Protein AF-A0AAD6F5X7-F1 (afdb_monomer_lite)

Organism: NCBI:txid1090488

Radius of gyration: 16.74 Å; chains: 1; bounding box: 40×33×37 Å

pLDDT: mean 84.04, std 16.07, range [39.22, 96.81]

Sequence (93 aa):
MSVESIARFLCVSSRLNCIVRRTYSVRGPLSLWYVDTNHKLIRYNMVLFGAVDGSSRKVMCLEAATNNCALTAFSAFKEATEKHGIPLRVRAD

InterPro domains:
  IPR001584 Integrase, catalytic core [PS50994] (25-93)
  IPR012337 Ribonuclease H-like superfamily [SSF53098] (33-92)
  IPR058913 Integrase core domain, puta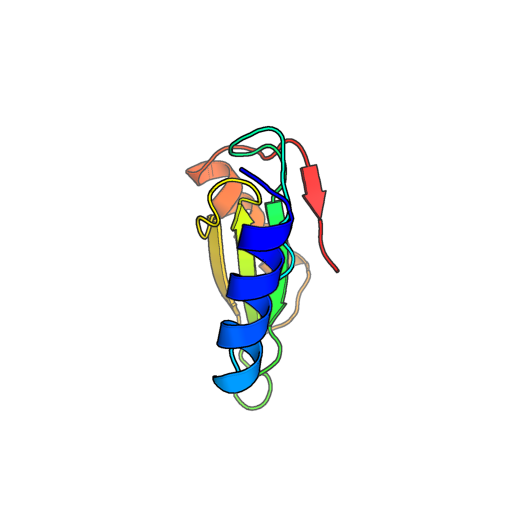tive [PF24764] (24-93)

Foldseek 3Di:
DDPVVVVVVVVVCVVVVNPPDDQDDDPAWLQEKEWEKDCPCVVVLKIWTWIATSHPRDTLFTDIDSDPDPVVSVVRVVVSCVVPNHRNYYDYD

Structure (mmCIF, N/CA/C/O backbone):
data_AF-A0AAD6F5X7-F1
#
_entry.id   AF-A0AAD6F5X7-F1
#
loop_
_atom_site.group_PDB
_atom_site.id
_atom_site.type_symbol
_atom_site.label_atom_id
_atom_site.label_alt_id
_atom_site.label_comp_id
_atom_site.label_asym_id
_atom_site.label_entity_id
_atom_site.label_seq_id
_atom_site.pdbx_PDB_ins_code
_atom_site.Cartn_x
_atom_site.Cartn_y
_atom_site.Cartn_z
_atom_site.occupancy
_atom_site.B_iso_or_equiv
_atom_site.auth_seq_id
_atom_site.auth_comp_id
_atom_site.auth_asym_id
_atom_site.auth_atom_id
_atom_site.pdbx_PDB_model_num
ATOM 1 N N . MET A 1 1 ? 25.548 -14.434 -17.215 1.00 47.16 1 MET A N 1
ATOM 2 C CA . MET A 1 1 ? 25.849 -14.914 -15.847 1.00 47.16 1 MET A CA 1
ATOM 3 C C . MET A 1 1 ? 25.432 -16.370 -15.759 1.00 47.16 1 MET A C 1
ATOM 5 O O . MET A 1 1 ? 24.277 -16.660 -16.037 1.00 47.16 1 MET A O 1
ATOM 9 N N . SER A 1 2 ? 26.379 -17.266 -15.479 1.00 39.22 2 SER A N 1
ATOM 10 C CA . SER A 1 2 ? 26.148 -18.715 -15.411 1.00 39.22 2 SER A CA 1
ATOM 11 C C . SER A 1 2 ? 25.278 -19.075 -14.198 1.00 39.22 2 SER A C 1
ATOM 13 O O . SER A 1 2 ? 25.441 -18.505 -13.117 1.00 39.22 2 SER A O 1
ATOM 15 N N . VAL A 1 3 ? 24.362 -20.029 -14.381 1.00 55.03 3 VAL A N 1
ATOM 16 C CA . VAL A 1 3 ? 23.463 -20.596 -13.357 1.00 55.03 3 VAL A CA 1
ATOM 17 C C . VAL A 1 3 ? 24.195 -21.085 -12.098 1.00 55.03 3 VAL A C 1
ATOM 19 O O . VAL A 1 3 ? 23.632 -21.066 -11.003 1.00 55.03 3 VAL A O 1
ATOM 22 N N . GLU A 1 4 ? 25.476 -21.431 -12.217 1.00 49.12 4 GLU A N 1
ATOM 23 C CA . GLU A 1 4 ? 26.314 -21.875 -11.098 1.00 49.12 4 GLU A CA 1
ATOM 24 C C . GLU A 1 4 ? 26.647 -20.747 -10.109 1.00 49.12 4 GLU A C 1
ATOM 26 O O . GLU A 1 4 ? 26.760 -20.985 -8.902 1.00 49.12 4 GLU A O 1
ATOM 31 N N . SER A 1 5 ? 26.752 -19.500 -10.586 1.00 49.66 5 SER A N 1
ATOM 32 C CA . SER A 1 5 ? 27.001 -18.337 -9.721 1.00 49.66 5 SER A CA 1
ATOM 33 C C . SER A 1 5 ? 25.808 -18.042 -8.810 1.00 49.66 5 SER A C 1
ATOM 35 O O . SER A 1 5 ? 25.993 -17.632 -7.665 1.00 49.66 5 SER A O 1
ATOM 37 N N . ILE A 1 6 ? 24.588 -18.305 -9.286 1.00 58.53 6 ILE A N 1
ATOM 38 C CA . ILE A 1 6 ? 23.355 -18.124 -8.511 1.00 58.53 6 ILE A CA 1
ATOM 39 C C . ILE A 1 6 ? 23.254 -19.208 -7.431 1.00 58.53 6 ILE A C 1
ATOM 41 O O . ILE A 1 6 ? 22.983 -18.897 -6.272 1.00 58.53 6 ILE A O 1
ATOM 45 N N . ALA A 1 7 ? 23.556 -20.464 -7.771 1.00 54.25 7 ALA A N 1
ATOM 46 C CA . ALA A 1 7 ? 23.530 -21.577 -6.821 1.00 54.25 7 ALA A CA 1
ATOM 47 C C . ALA A 1 7 ? 24.522 -21.389 -5.655 1.00 54.25 7 ALA A C 1
ATOM 49 O O . ALA A 1 7 ? 24.173 -21.633 -4.496 1.00 54.25 7 ALA A O 1
ATOM 50 N N . ARG A 1 8 ? 25.734 -20.880 -5.929 1.00 50.06 8 ARG A N 1
ATOM 51 C CA . ARG A 1 8 ? 26.713 -20.557 -4.872 1.00 50.06 8 ARG A CA 1
ATOM 52 C C . ARG A 1 8 ? 26.241 -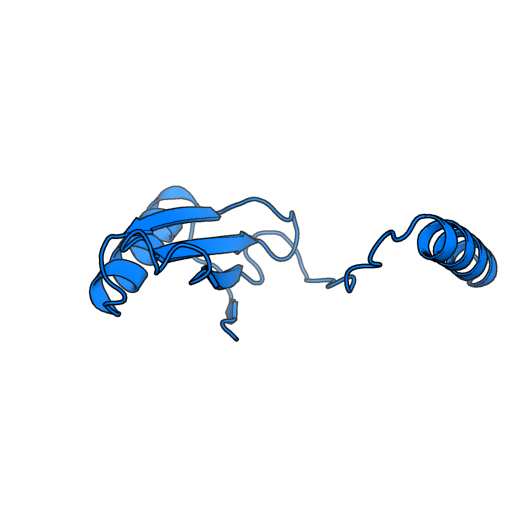19.424 -3.961 1.00 50.06 8 ARG A C 1
ATOM 54 O O . ARG A 1 8 ? 26.421 -19.521 -2.749 1.00 50.06 8 ARG A O 1
ATOM 61 N N . PHE A 1 9 ? 25.604 -18.389 -4.509 1.00 55.78 9 PHE A N 1
ATOM 62 C CA . PHE A 1 9 ? 25.089 -17.267 -3.716 1.00 55.78 9 PHE A CA 1
ATOM 63 C C . PHE A 1 9 ? 23.929 -17.695 -2.801 1.00 55.78 9 PHE A C 1
ATOM 65 O O . PHE A 1 9 ? 23.894 -17.345 -1.620 1.00 55.78 9 PHE A O 1
ATOM 72 N N .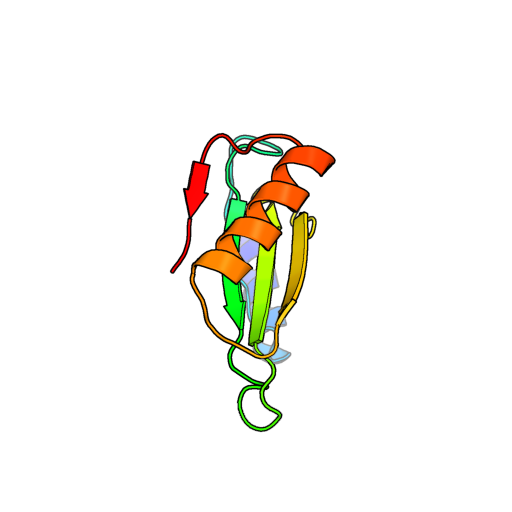 LEU A 1 10 ? 23.025 -18.532 -3.317 1.00 53.50 10 LEU A N 1
ATOM 73 C CA . LEU A 1 10 ? 21.915 -19.105 -2.549 1.00 53.50 10 LEU A CA 1
ATOM 74 C C . LEU A 1 10 ? 22.406 -19.989 -1.385 1.00 53.50 10 LEU A C 1
ATOM 76 O O . LEU A 1 10 ? 21.879 -19.889 -0.280 1.00 53.50 10 LEU A O 1
ATOM 80 N N . CYS A 1 11 ? 23.457 -20.790 -1.598 1.00 52.38 11 CYS A N 1
ATOM 81 C CA . CYS A 1 11 ? 24.031 -21.686 -0.584 1.00 52.38 11 CYS A CA 1
ATOM 82 C C . CYS A 1 11 ? 24.758 -20.950 0.565 1.00 52.38 11 CYS A C 1
ATOM 84 O O . CYS A 1 11 ? 24.819 -21.438 1.698 1.00 52.38 11 CYS A O 1
ATOM 86 N N . VAL A 1 12 ? 25.327 -19.770 0.300 1.00 57.25 12 VAL A N 1
ATOM 87 C CA . VAL A 1 12 ? 25.903 -18.911 1.354 1.00 57.25 12 VAL A CA 1
ATOM 88 C C . VAL A 1 12 ? 24.789 -18.238 2.160 1.00 57.25 12 VAL A C 1
ATOM 90 O O . VAL A 1 12 ? 24.838 -18.220 3.388 1.00 57.25 12 VAL A O 1
ATOM 93 N N . SER A 1 13 ? 23.747 -17.759 1.478 1.00 54.00 13 SER A N 1
ATOM 94 C CA . SER A 1 13 ? 22.581 -17.102 2.079 1.00 54.00 13 SER A CA 1
ATOM 95 C C . SER A 1 13 ? 21.828 -18.019 3.061 1.00 54.00 13 SER A C 1
ATOM 97 O O . SER A 1 13 ? 21.508 -17.600 4.176 1.00 54.00 13 SER A O 1
ATOM 99 N N . SER A 1 14 ? 21.654 -19.304 2.726 1.00 55.56 14 SER A N 1
ATOM 100 C CA . SER A 1 14 ? 20.992 -20.286 3.599 1.00 55.56 14 SER A CA 1
ATOM 101 C C . SER A 1 14 ? 21.753 -20.594 4.896 1.00 55.56 14 SER A C 1
ATOM 103 O O . SER A 1 14 ? 21.126 -20.903 5.903 1.00 55.56 14 SER A O 1
ATOM 105 N N . ARG A 1 15 ? 23.090 -20.475 4.912 1.00 58.03 15 ARG A N 1
ATOM 106 C CA . ARG A 1 15 ? 23.908 -20.643 6.134 1.00 58.03 15 ARG A CA 1
ATOM 107 C C . ARG A 1 15 ? 23.835 -19.448 7.088 1.00 58.03 15 ARG A C 1
ATOM 109 O O . ARG A 1 15 ? 24.187 -19.584 8.252 1.00 58.03 15 ARG A O 1
ATOM 116 N N . LEU A 1 16 ? 23.362 -18.301 6.604 1.00 66.25 16 LEU A N 1
ATOM 117 C CA . LEU A 1 16 ? 23.229 -17.058 7.367 1.00 66.25 16 LEU A CA 1
ATOM 118 C C . LEU A 1 16 ? 21.782 -16.782 7.815 1.00 66.25 16 LEU A C 1
ATOM 120 O O . LEU A 1 16 ? 21.481 -15.660 8.212 1.00 66.25 16 LEU A O 1
ATOM 124 N N . ASN A 1 17 ? 20.867 -17.760 7.713 1.00 60.03 17 ASN A N 1
ATOM 125 C CA . ASN A 1 17 ? 19.416 -17.548 7.873 1.00 60.03 17 ASN A CA 1
ATOM 126 C C . ASN A 1 17 ? 18.865 -16.413 6.987 1.00 60.03 17 ASN A C 1
ATOM 128 O O . ASN A 1 17 ? 17.862 -15.771 7.305 1.00 60.03 17 ASN A O 1
ATOM 132 N N . CYS A 1 18 ? 19.515 -16.140 5.857 1.00 62.94 18 CYS A N 1
ATOM 133 C CA . CYS A 1 18 ? 19.065 -15.104 4.951 1.00 62.94 18 CYS A CA 1
ATOM 134 C C . CYS A 1 18 ? 17.933 -15.685 4.092 1.00 62.94 18 CYS A C 1
ATOM 136 O O . CYS A 1 18 ? 18.128 -16.575 3.265 1.00 62.94 18 CYS A O 1
ATOM 138 N N . ILE A 1 19 ? 16.708 -15.217 4.351 1.00 71.25 19 ILE A N 1
ATOM 139 C CA . ILE A 1 19 ? 15.516 -15.618 3.602 1.00 71.25 19 ILE A CA 1
ATOM 140 C C . ILE A 1 19 ? 15.660 -15.083 2.176 1.00 71.25 19 ILE A C 1
ATOM 142 O O . ILE A 1 19 ? 15.508 -13.883 1.928 1.00 71.25 19 ILE A O 1
ATOM 146 N N . VAL A 1 20 ? 15.922 -15.986 1.231 1.00 68.56 20 VAL A N 1
ATOM 147 C CA . VAL A 1 20 ? 15.926 -15.675 -0.200 1.00 68.56 20 VAL A CA 1
ATOM 148 C C . VAL A 1 20 ? 14.503 -15.294 -0.605 1.00 68.56 20 VAL A C 1
ATOM 150 O O . VAL A 1 20 ? 13.624 -16.144 -0.760 1.00 68.56 20 VAL A O 1
ATOM 153 N N . ARG A 1 21 ? 14.245 -13.993 -0.750 1.00 66.00 21 ARG A N 1
ATOM 154 C CA . ARG A 1 21 ? 12.947 -13.501 -1.223 1.00 66.00 21 ARG A CA 1
ATOM 155 C C . ARG A 1 21 ? 12.782 -13.815 -2.708 1.00 66.00 21 ARG A C 1
ATOM 157 O O . ARG A 1 21 ? 13.731 -13.704 -3.479 1.00 66.00 21 ARG A O 1
ATOM 164 N N . ARG A 1 22 ? 11.556 -14.158 -3.120 1.00 70.69 22 ARG A N 1
ATOM 165 C CA . ARG A 1 22 ? 11.215 -14.360 -4.536 1.00 70.69 22 ARG A CA 1
ATOM 166 C C . ARG A 1 22 ? 11.555 -13.103 -5.345 1.00 70.69 22 ARG A C 1
ATOM 168 O O . ARG A 1 22 ? 11.102 -12.000 -5.018 1.00 70.69 22 ARG A O 1
ATOM 175 N N . THR A 1 23 ? 12.325 -13.284 -6.415 1.00 69.56 23 THR A N 1
ATOM 176 C CA . THR A 1 23 ? 12.613 -12.226 -7.386 1.00 69.56 23 THR A CA 1
ATOM 177 C C . THR A 1 23 ? 11.428 -12.104 -8.334 1.00 69.56 23 THR A C 1
ATOM 179 O O . THR A 1 23 ? 11.269 -12.899 -9.255 1.00 69.56 23 THR A O 1
ATOM 182 N N . TYR A 1 24 ? 10.570 -11.118 -8.088 1.00 72.19 24 TYR A N 1
ATOM 183 C CA . TYR A 1 24 ? 9.533 -10.731 -9.037 1.00 72.19 24 TYR A CA 1
ATOM 184 C C . TYR A 1 24 ? 10.151 -9.780 -10.060 1.00 72.19 24 TYR A C 1
ATOM 186 O O . TYR A 1 24 ? 10.723 -8.761 -9.683 1.00 72.19 24 TYR A O 1
ATOM 194 N N . SER A 1 25 ? 10.051 -10.126 -11.342 1.00 79.81 25 SER A N 1
ATOM 195 C CA . SER A 1 25 ? 10.422 -9.240 -12.444 1.00 79.81 25 SER A CA 1
ATOM 196 C C . SER A 1 25 ? 9.146 -8.728 -13.099 1.00 79.81 25 SER A C 1
ATOM 198 O O . SER A 1 25 ? 8.263 -9.507 -13.461 1.00 79.81 25 SER A O 1
ATOM 200 N N . VAL A 1 26 ? 9.029 -7.409 -13.203 1.00 88.06 26 VAL A N 1
ATOM 201 C CA . VAL A 1 26 ? 7.922 -6.725 -13.874 1.00 88.06 26 VAL A CA 1
ATOM 202 C C . VAL A 1 26 ? 8.485 -5.770 -14.923 1.00 88.06 26 VAL A C 1
ATOM 204 O O . VAL A 1 26 ? 9.671 -5.456 -14.909 1.00 88.06 26 VAL A O 1
ATOM 207 N N . ARG A 1 27 ? 7.638 -5.320 -15.856 1.00 89.19 27 ARG A N 1
ATOM 208 C CA . ARG A 1 27 ? 8.059 -4.590 -17.066 1.00 89.19 27 ARG A CA 1
ATOM 209 C C . ARG A 1 27 ? 8.749 -3.245 -16.772 1.00 89.19 27 ARG A C 1
ATOM 211 O O . ARG A 1 27 ? 9.512 -2.775 -17.604 1.00 89.19 27 ARG A O 1
ATOM 218 N N . GLY A 1 28 ? 8.473 -2.632 -15.621 1.00 91.06 28 GLY A N 1
ATOM 219 C CA . GLY A 1 28 ? 9.063 -1.358 -15.202 1.00 91.06 28 GLY A CA 1
ATOM 220 C C . GLY A 1 28 ? 8.304 -0.703 -14.039 1.00 91.06 28 GLY A C 1
ATOM 221 O O . GLY A 1 28 ? 7.349 -1.302 -13.526 1.00 91.06 28 GLY A O 1
ATOM 222 N N . PRO A 1 29 ? 8.698 0.513 -13.617 1.00 90.69 29 PRO A N 1
ATOM 223 C 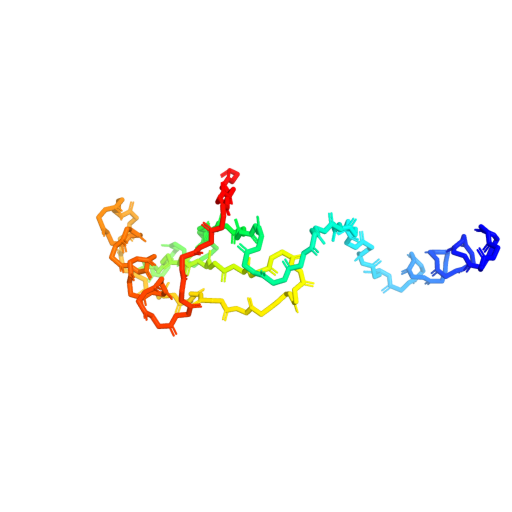CA . PRO A 1 29 ? 8.002 1.269 -12.574 1.00 90.69 29 PRO A CA 1
ATOM 224 C C . PRO A 1 29 ? 6.514 1.451 -12.890 1.00 90.69 29 PRO A C 1
ATOM 226 O O . PRO A 1 29 ? 6.145 1.569 -14.059 1.00 90.69 29 PRO A O 1
ATOM 229 N N . LEU A 1 30 ? 5.658 1.447 -11.863 1.00 92.44 30 LEU A N 1
ATOM 230 C CA . LEU A 1 30 ? 4.192 1.573 -11.981 1.00 92.44 30 LEU A CA 1
ATOM 231 C C . LEU A 1 30 ? 3.503 0.439 -12.766 1.00 92.44 30 LEU A C 1
ATOM 233 O O . LEU A 1 30 ? 2.290 0.463 -12.951 1.00 92.44 30 LEU A O 1
ATOM 237 N N . SER A 1 31 ? 4.224 -0.596 -13.206 1.00 93.88 31 SER A N 1
ATOM 238 C CA . SER A 1 31 ? 3.607 -1.706 -13.951 1.00 93.88 31 SER A CA 1
ATOM 239 C C . SER A 1 31 ? 2.813 -2.682 -13.072 1.00 93.88 31 SER A C 1
ATOM 241 O O . SER A 1 31 ? 1.946 -3.405 -13.579 1.00 93.88 31 SER A O 1
ATOM 243 N N . LEU A 1 32 ? 3.132 -2.738 -11.777 1.00 94.00 32 LEU A N 1
ATOM 244 C CA . LEU A 1 32 ? 2.452 -3.554 -10.777 1.00 94.00 32 LEU A CA 1
ATOM 245 C C . LEU A 1 32 ? 2.712 -2.981 -9.385 1.00 94.00 32 LEU A C 1
ATOM 247 O O . LEU A 1 32 ? 3.870 -2.881 -8.981 1.00 94.00 32 LEU A O 1
ATOM 251 N N . TRP A 1 33 ? 1.659 -2.673 -8.638 1.00 94.94 33 TRP A N 1
ATOM 252 C CA . TRP A 1 33 ? 1.758 -2.426 -7.201 1.00 94.94 33 TRP A CA 1
ATOM 253 C C . TRP A 1 33 ? 1.329 -3.665 -6.427 1.00 94.94 33 TRP A C 1
ATOM 255 O O . TRP A 1 33 ? 0.306 -4.277 -6.737 1.00 94.94 33 TRP A O 1
ATOM 265 N N . TYR A 1 34 ? 2.124 -4.022 -5.425 1.00 93.94 34 TYR A N 1
ATOM 266 C CA . TYR A 1 34 ? 1.753 -4.990 -4.402 1.00 93.94 34 TYR A CA 1
ATOM 267 C C . TYR A 1 34 ? 1.184 -4.232 -3.213 1.00 93.94 34 TYR A C 1
ATOM 269 O O . TYR A 1 34 ? 1.886 -3.394 -2.650 1.00 93.94 34 TYR A O 1
ATOM 277 N N . VAL A 1 35 ? -0.065 -4.510 -2.863 1.00 94.06 35 VAL A N 1
ATOM 278 C CA . VAL A 1 35 ? -0.760 -3.919 -1.719 1.00 94.06 35 VAL A CA 1
ATOM 279 C C . VAL A 1 35 ? -0.963 -5.015 -0.687 1.00 94.06 35 VAL A C 1
ATOM 281 O O . VAL A 1 35 ? -1.430 -6.090 -1.040 1.00 94.06 35 VAL A O 1
ATOM 284 N N . ASP A 1 36 ? -0.595 -4.747 0.558 1.00 93.00 36 ASP A N 1
ATOM 285 C CA . ASP A 1 36 ? -0.707 -5.688 1.671 1.00 93.00 36 ASP A CA 1
ATOM 286 C C . ASP A 1 36 ? -1.168 -4.939 2.928 1.00 93.00 36 ASP A C 1
ATOM 288 O O . ASP A 1 36 ? -0.873 -3.752 3.118 1.00 93.00 36 ASP A O 1
ATOM 292 N N . THR A 1 37 ? -1.899 -5.642 3.788 1.00 92.81 37 THR A N 1
ATOM 293 C CA . THR A 1 37 ? -2.363 -5.135 5.076 1.00 92.81 37 THR A CA 1
ATOM 294 C C . THR A 1 37 ? -1.692 -5.906 6.204 1.00 92.81 37 THR A C 1
ATOM 296 O O . THR A 1 37 ? -1.928 -7.092 6.431 1.00 92.81 37 THR A O 1
ATOM 299 N N . ASN A 1 38 ? -0.858 -5.218 6.978 1.00 92.81 38 ASN A N 1
ATOM 300 C CA . ASN A 1 38 ? -0.131 -5.829 8.076 1.00 92.81 38 ASN A CA 1
ATOM 301 C C . ASN A 1 38 ? -0.926 -5.751 9.387 1.00 92.81 38 ASN A C 1
ATOM 303 O O . ASN A 1 38 ? -1.102 -4.681 9.974 1.00 92.81 38 ASN A O 1
ATOM 307 N N . HIS A 1 39 ? -1.324 -6.922 9.886 1.00 92.19 39 HIS A N 1
ATOM 308 C CA . HIS A 1 39 ? -2.080 -7.081 11.133 1.00 92.19 39 HIS A CA 1
ATOM 309 C C . HIS A 1 39 ? -1.217 -7.420 12.360 1.00 92.19 39 HIS A C 1
ATOM 311 O O . HIS A 1 39 ? -1.752 -7.732 13.424 1.00 92.19 39 HIS A O 1
ATOM 317 N N . LYS A 1 40 ? 0.120 -7.367 12.274 1.00 92.56 40 LYS A N 1
ATOM 318 C CA . LYS A 1 40 ? 0.993 -7.761 13.401 1.00 92.56 40 LYS A CA 1
ATOM 319 C C . LYS A 1 40 ? 0.805 -6.879 14.638 1.00 92.56 40 LYS A C 1
ATOM 321 O O . LYS A 1 40 ? 1.043 -7.339 15.752 1.00 92.56 40 LYS A O 1
ATOM 326 N N . LEU A 1 41 ? 0.365 -5.635 14.445 1.00 92.62 41 LEU A N 1
ATOM 327 C CA . LEU A 1 41 ? 0.131 -4.657 15.508 1.00 92.62 41 LEU A CA 1
ATOM 328 C C . LEU A 1 41 ? -1.338 -4.570 15.948 1.00 92.62 41 LEU A C 1
ATOM 330 O O . LEU A 1 41 ? -1.698 -3.667 16.700 1.00 92.62 41 LEU A O 1
ATOM 334 N N . ILE A 1 42 ? -2.182 -5.533 15.562 1.00 92.25 42 ILE A N 1
ATOM 335 C CA . ILE A 1 42 ? -3.613 -5.502 15.893 1.00 92.25 42 ILE A CA 1
ATOM 336 C C . ILE A 1 42 ? -3.883 -5.493 17.407 1.00 92.25 42 ILE A C 1
ATOM 338 O O . ILE A 1 42 ? -4.868 -4.918 17.853 1.00 92.25 42 ILE A O 1
ATOM 342 N N . ARG A 1 43 ? -2.966 -6.043 18.222 1.00 94.44 43 ARG A N 1
ATOM 343 C CA . ARG A 1 43 ? -3.035 -5.985 19.698 1.00 94.44 43 ARG A CA 1
ATOM 344 C C . ARG A 1 43 ? -2.986 -4.558 20.251 1.00 94.44 43 AR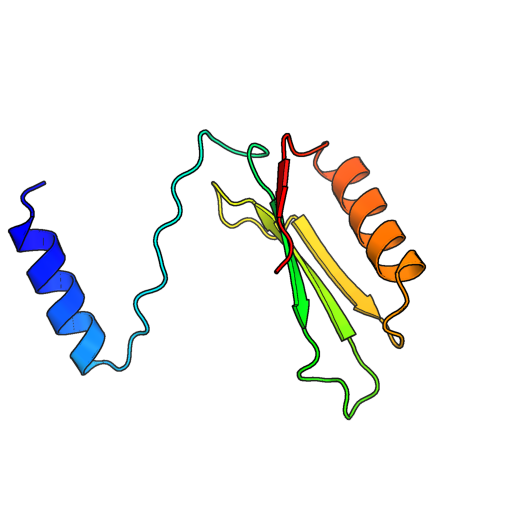G A C 1
ATOM 346 O O . ARG A 1 43 ? -3.492 -4.320 21.339 1.00 94.44 43 ARG A O 1
ATOM 353 N N . TYR A 1 44 ? -2.388 -3.633 19.506 1.00 93.94 44 TYR A N 1
ATOM 354 C CA . TYR A 1 44 ? -2.320 -2.207 19.829 1.00 93.94 44 TYR A CA 1
ATOM 355 C C . TYR A 1 44 ? -3.391 -1.400 19.088 1.00 93.94 44 TYR A C 1
ATOM 357 O O . TYR A 1 44 ? -3.306 -0.177 19.027 1.00 93.94 44 TYR A O 1
ATOM 365 N N . ASN A 1 45 ? -4.379 -2.083 18.500 1.00 92.50 45 ASN A N 1
ATOM 366 C CA . ASN A 1 45 ? -5.389 -1.500 17.628 1.00 92.50 45 ASN A CA 1
ATOM 367 C C . ASN A 1 45 ? -4.775 -0.701 16.465 1.00 92.50 45 ASN A C 1
ATOM 369 O O . ASN A 1 45 ? -5.235 0.389 16.143 1.00 92.50 45 ASN A O 1
ATOM 373 N N . MET A 1 46 ? -3.701 -1.229 15.869 1.00 93.38 46 MET A N 1
ATOM 374 C CA . MET A 1 46 ? -3.035 -0.637 14.712 1.00 93.38 46 MET A CA 1
ATOM 375 C C . MET A 1 46 ? -2.983 -1.639 13.562 1.00 93.38 46 MET A C 1
ATOM 377 O O . MET A 1 46 ? -2.554 -2.786 13.724 1.00 93.38 46 MET A O 1
ATOM 381 N N . VAL A 1 47 ? -3.389 -1.177 12.388 1.00 94.88 47 VAL A N 1
ATOM 382 C CA . VAL A 1 47 ? -3.329 -1.892 11.116 1.00 94.88 47 VAL A CA 1
ATOM 383 C C . VAL A 1 47 ? -2.517 -1.034 10.156 1.00 94.88 47 VAL A C 1
ATOM 385 O O . VAL A 1 47 ? -2.770 0.163 10.046 1.00 94.88 47 VAL A O 1
ATOM 388 N N . LEU A 1 48 ? -1.516 -1.618 9.496 1.00 95.06 48 LEU A N 1
ATOM 389 C CA . LEU A 1 48 ? -0.704 -0.885 8.523 1.00 95.06 48 LEU A CA 1
ATOM 390 C C . LEU A 1 48 ? -1.121 -1.274 7.109 1.00 95.06 48 LEU A C 1
ATOM 392 O O . LEU A 1 48 ? -0.984 -2.437 6.731 1.00 95.06 48 LEU A O 1
ATOM 396 N N . PHE A 1 49 ? -1.569 -0.302 6.327 1.00 94.69 49 PHE A N 1
ATOM 397 C CA . PHE A 1 49 ? -1.802 -0.453 4.898 1.00 94.69 49 PHE A CA 1
ATOM 398 C C . PHE A 1 49 ? -0.526 -0.082 4.152 1.00 94.69 49 PHE A C 1
ATOM 400 O O . PHE A 1 49 ? -0.014 1.031 4.282 1.00 94.69 49 PHE A O 1
ATOM 407 N N . GLY A 1 50 ? 0.017 -1.030 3.395 1.00 94.75 50 GLY A N 1
ATOM 408 C CA . GLY A 1 50 ? 1.242 -0.847 2.633 1.00 94.75 50 GLY A CA 1
ATOM 409 C C . GLY A 1 50 ? 1.010 -1.078 1.149 1.00 94.75 50 GLY A C 1
ATOM 410 O O . GLY A 1 50 ? 0.354 -2.039 0.763 1.00 94.75 50 GLY A O 1
ATOM 411 N N . ALA A 1 51 ? 1.604 -0.237 0.305 1.00 95.06 51 ALA A N 1
ATOM 412 C CA . ALA A 1 51 ? 1.710 -0.482 -1.128 1.00 95.06 51 ALA A CA 1
ATOM 413 C C . ALA A 1 51 ? 3.156 -0.299 -1.589 1.00 95.06 51 ALA A C 1
ATOM 415 O O . ALA A 1 51 ? 3.816 0.677 -1.226 1.00 95.06 51 ALA A O 1
ATOM 416 N N . VAL A 1 52 ? 3.653 -1.221 -2.409 1.00 94.62 52 VAL A N 1
ATOM 417 C CA . VAL A 1 52 ? 5.034 -1.232 -2.902 1.00 94.62 52 VAL A CA 1
ATOM 418 C C . VAL A 1 52 ? 5.054 -1.427 -4.413 1.00 94.62 52 VAL A C 1
ATOM 420 O O . VAL A 1 52 ? 4.375 -2.303 -4.952 1.00 94.62 52 VAL A O 1
ATOM 423 N N . ASP A 1 53 ? 5.884 -0.650 -5.106 1.00 94.25 53 ASP A N 1
ATOM 424 C CA . ASP A 1 53 ? 6.122 -0.829 -6.535 1.00 94.25 53 ASP A CA 1
ATOM 425 C C . ASP A 1 53 ? 6.900 -2.127 -6.799 1.00 94.25 53 ASP A C 1
ATOM 427 O O . ASP A 1 53 ? 7.989 -2.360 -6.264 1.00 94.25 53 ASP A O 1
ATOM 431 N N . GLY A 1 54 ? 6.350 -2.981 -7.659 1.00 91.06 54 GLY A N 1
ATOM 432 C CA . GLY A 1 54 ? 6.914 -4.290 -7.974 1.00 91.06 54 GLY A CA 1
ATOM 433 C C . GLY A 1 54 ? 8.252 -4.229 -8.711 1.00 91.06 54 GLY A C 1
ATOM 434 O O . GLY A 1 54 ? 9.006 -5.196 -8.643 1.00 91.06 54 GLY A O 1
ATOM 435 N N . SER A 1 55 ? 8.557 -3.114 -9.386 1.00 90.25 55 SER A N 1
ATOM 436 C CA . SER A 1 55 ? 9.801 -2.946 -10.148 1.00 90.25 55 SER A CA 1
ATOM 437 C C . SER A 1 55 ? 10.931 -2.408 -9.284 1.00 90.25 55 SER A C 1
ATOM 439 O O . SER A 1 55 ? 12.002 -3.002 -9.216 1.00 90.25 55 SER A O 1
ATOM 441 N N . SER A 1 56 ? 10.698 -1.268 -8.639 1.00 89.12 56 SER A N 1
ATOM 442 C CA . SER A 1 56 ? 11.716 -0.528 -7.890 1.00 89.12 56 SER A CA 1
ATOM 443 C C . SER A 1 56 ? 11.773 -0.894 -6.410 1.00 89.12 56 SER A C 1
ATOM 445 O O . SER A 1 56 ? 12.717 -0.506 -5.730 1.00 89.12 56 SER A O 1
ATOM 447 N N . ARG A 1 57 ? 10.767 -1.615 -5.892 1.00 88.75 57 ARG A N 1
ATOM 448 C CA . ARG A 1 57 ? 10.549 -1.842 -4.451 1.00 88.75 57 ARG A CA 1
ATOM 449 C C . ARG A 1 57 ? 10.333 -0.557 -3.645 1.00 88.75 57 ARG A C 1
ATOM 451 O O . ARG A 1 57 ? 10.386 -0.595 -2.418 1.00 88.75 57 ARG A O 1
ATOM 458 N N . LYS A 1 58 ? 10.062 0.570 -4.310 1.00 92.56 58 LYS A N 1
ATOM 459 C CA . LYS A 1 58 ? 9.704 1.826 -3.650 1.00 92.56 58 LYS A CA 1
ATOM 460 C C . LYS A 1 58 ? 8.381 1.660 -2.903 1.00 92.56 58 LYS A C 1
ATOM 462 O O . LYS A 1 58 ? 7.416 1.143 -3.461 1.00 92.56 58 LYS A O 1
ATOM 467 N N . VAL A 1 59 ? 8.341 2.121 -1.655 1.00 94.19 59 VAL A N 1
ATOM 468 C CA . VAL A 1 59 ? 7.104 2.209 -0.872 1.00 94.19 59 VAL A CA 1
ATOM 469 C C . VAL A 1 59 ? 6.272 3.360 -1.431 1.00 94.19 59 VAL A C 1
ATOM 471 O O . VAL A 1 59 ? 6.722 4.505 -1.447 1.00 94.19 59 VAL A O 1
ATOM 474 N N . MET A 1 60 ? 5.091 3.030 -1.940 1.00 95.25 60 MET A N 1
ATOM 475 C CA . MET A 1 60 ? 4.159 3.960 -2.581 1.00 95.25 60 MET A CA 1
ATOM 476 C C . MET A 1 60 ? 3.118 4.466 -1.585 1.00 95.25 60 MET A C 1
ATOM 478 O O . MET A 1 60 ? 2.731 5.626 -1.637 1.00 95.25 60 MET A O 1
ATOM 482 N N . CYS A 1 61 ? 2.698 3.600 -0.664 1.00 94.38 61 CYS A N 1
ATOM 483 C CA . CYS A 1 61 ? 1.777 3.920 0.417 1.00 94.38 61 CYS A CA 1
ATOM 484 C C . CYS A 1 61 ? 2.255 3.227 1.693 1.00 94.38 61 CYS A C 1
ATOM 486 O O . CYS A 1 61 ? 2.667 2.063 1.643 1.00 94.38 61 CYS A O 1
ATOM 488 N N . LEU A 1 62 ? 2.220 3.939 2.815 1.00 94.75 62 LEU A N 1
ATOM 489 C CA . LEU A 1 62 ? 2.388 3.365 4.143 1.00 94.75 62 LEU A CA 1
ATOM 490 C C . LEU A 1 62 ? 1.550 4.183 5.120 1.00 94.75 62 LEU A C 1
ATOM 492 O O . LEU A 1 62 ? 1.978 5.251 5.556 1.00 94.75 62 LEU A O 1
ATOM 496 N N . GLU A 1 63 ? 0.365 3.680 5.440 1.00 94.81 63 GLU A N 1
ATOM 497 C CA . GLU A 1 63 ? -0.582 4.348 6.326 1.00 94.81 63 GLU A CA 1
ATOM 498 C C . GLU A 1 63 ? -0.908 3.463 7.525 1.0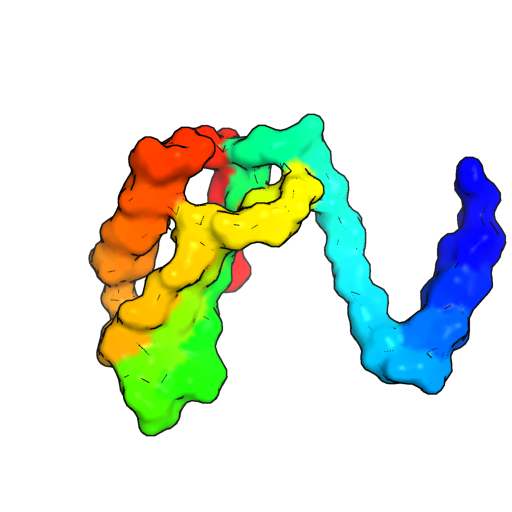0 94.81 63 GLU A C 1
ATOM 500 O O . GLU A 1 63 ? -1.121 2.258 7.390 1.00 94.81 63 GLU A O 1
ATOM 505 N N . ALA A 1 64 ? -0.930 4.065 8.712 1.00 94.50 64 ALA A N 1
ATOM 506 C CA . ALA A 1 64 ? -1.350 3.404 9.935 1.00 94.50 64 ALA A CA 1
ATOM 507 C C . ALA A 1 64 ? -2.785 3.810 10.266 1.00 94.50 64 ALA A C 1
ATOM 509 O O . ALA A 1 64 ? -3.084 4.993 10.403 1.00 94.50 64 ALA A O 1
ATOM 510 N N . ALA A 1 65 ? -3.652 2.822 10.447 1.00 94.12 65 ALA A N 1
ATOM 511 C CA . ALA A 1 65 ? -5.044 3.018 10.806 1.00 94.12 65 ALA A CA 1
ATOM 512 C C . ALA A 1 65 ? -5.387 2.286 12.101 1.00 94.12 65 ALA A C 1
ATOM 514 O O . ALA A 1 65 ? -4.785 1.273 12.456 1.00 94.12 65 ALA A O 1
ATOM 515 N N . THR A 1 66 ? -6.411 2.782 12.789 1.00 94.81 66 THR A N 1
ATOM 516 C CA . THR A 1 66 ? -6.970 2.154 13.994 1.00 94.81 66 THR A CA 1
ATOM 517 C C . THR A 1 66 ? -8.129 1.206 13.701 1.00 94.81 66 THR A C 1
ATOM 519 O O . THR A 1 66 ? -8.789 0.710 14.612 1.00 94.81 66 THR A O 1
ATOM 522 N N . ASN A 1 67 ? -8.414 0.975 12.422 1.00 90.56 67 ASN A N 1
ATOM 523 C CA . ASN A 1 67 ? -9.476 0.107 11.946 1.00 90.56 67 ASN A CA 1
ATOM 524 C C . ASN A 1 67 ? -9.018 -0.618 10.672 1.00 90.56 67 ASN A C 1
ATOM 526 O O . ASN A 1 67 ? -8.080 -0.190 10.003 1.00 90.56 67 ASN A O 1
ATOM 530 N N . ASN A 1 68 ? -9.693 -1.719 10.343 1.00 90.12 68 ASN A N 1
ATOM 531 C CA . ASN A 1 68 ? -9.468 -2.474 9.109 1.00 90.12 68 ASN A CA 1
ATOM 532 C C . ASN A 1 68 ? -10.569 -2.198 8.068 1.00 90.12 68 ASN A C 1
ATOM 534 O O . ASN A 1 68 ? -11.053 -3.109 7.396 1.00 90.12 68 ASN A O 1
ATOM 538 N N . CYS A 1 69 ? -11.060 -0.960 7.994 1.00 92.38 69 CYS A N 1
ATOM 539 C CA . CYS A 1 69 ? -12.146 -0.629 7.081 1.00 92.38 69 CYS A CA 1
ATOM 540 C C . CYS A 1 69 ? -11.621 -0.499 5.648 1.00 92.38 69 CYS A C 1
ATOM 542 O O . CYS A 1 69 ? -10.647 0.208 5.390 1.00 92.38 69 CYS A O 1
ATOM 544 N N . ALA A 1 70 ? -12.337 -1.098 4.691 1.00 90.69 70 ALA A N 1
ATOM 545 C CA . ALA A 1 70 ? -12.009 -0.995 3.268 1.00 90.69 70 ALA A CA 1
ATOM 546 C C . ALA A 1 70 ? -11.972 0.463 2.772 1.00 90.69 70 ALA A C 1
ATOM 548 O O . ALA A 1 70 ? -11.169 0.798 1.910 1.00 90.69 70 ALA A O 1
ATOM 549 N N . LEU A 1 71 ? -12.802 1.341 3.350 1.00 94.38 71 LEU A N 1
ATOM 550 C CA . LEU A 1 71 ? -12.791 2.776 3.052 1.00 94.38 71 LEU A CA 1
ATOM 551 C C . LEU A 1 71 ? -11.463 3.439 3.428 1.00 94.38 71 LEU A C 1
ATOM 553 O O . LEU A 1 71 ? -10.959 4.253 2.665 1.00 94.38 71 LEU A O 1
ATOM 557 N N . THR A 1 72 ? -10.880 3.081 4.572 1.00 93.69 72 THR A N 1
ATOM 558 C CA . THR A 1 72 ? -9.593 3.630 5.013 1.00 93.69 72 THR A CA 1
ATOM 559 C C . THR A 1 72 ? -8.462 3.133 4.119 1.00 93.69 72 THR A C 1
ATOM 561 O O . THR A 1 72 ? -7.679 3.940 3.629 1.00 93.69 72 THR A O 1
ATOM 564 N N . ALA A 1 73 ? -8.449 1.835 3.799 1.00 92.88 73 ALA A N 1
ATOM 565 C CA . ALA A 1 73 ? -7.498 1.268 2.842 1.00 92.88 73 ALA A CA 1
ATOM 566 C C . ALA A 1 73 ? -7.610 1.919 1.448 1.00 92.88 73 ALA A C 1
ATOM 568 O O . ALA A 1 73 ? -6.604 2.208 0.800 1.00 92.88 73 ALA A O 1
ATOM 569 N N . PHE A 1 74 ? -8.837 2.177 0.985 1.00 94.12 74 PHE A N 1
ATOM 570 C CA . PHE A 1 74 ? -9.089 2.839 -0.292 1.00 94.12 74 PHE A CA 1
ATOM 571 C C . PHE A 1 74 ? -8.620 4.297 -0.295 1.00 94.12 74 PHE A C 1
ATOM 573 O O . PHE A 1 74 ? -7.989 4.716 -1.263 1.00 94.12 74 PHE A O 1
ATOM 580 N N . SER A 1 75 ? -8.884 5.058 0.769 1.00 95.56 75 SER A N 1
ATOM 581 C CA . SER A 1 75 ? -8.404 6.440 0.902 1.00 95.56 75 SER A CA 1
ATOM 582 C C . SER A 1 75 ? -6.876 6.512 0.856 1.00 95.56 75 SER A C 1
ATOM 584 O O . SER A 1 75 ? -6.338 7.287 0.065 1.00 95.56 75 SER A O 1
ATOM 586 N N . ALA A 1 76 ? -6.198 5.630 1.596 1.00 94.25 76 ALA A N 1
ATOM 587 C CA . ALA A 1 76 ? -4.741 5.498 1.593 1.00 94.25 76 ALA A CA 1
ATOM 588 C C . ALA A 1 76 ? -4.185 5.219 0.188 1.00 94.25 76 ALA A C 1
ATOM 590 O O . ALA A 1 76 ? -3.204 5.813 -0.272 1.00 94.25 76 ALA A O 1
ATOM 591 N N . PHE A 1 77 ? -4.840 4.302 -0.530 1.00 94.81 77 PHE A N 1
ATOM 592 C CA . PHE A 1 77 ? -4.479 3.963 -1.900 1.00 94.81 77 PHE A CA 1
ATOM 593 C C . PHE A 1 77 ? -4.714 5.139 -2.856 1.00 94.81 77 PHE A C 1
ATOM 595 O O . PHE A 1 77 ? -3.847 5.444 -3.676 1.00 94.81 77 PHE A O 1
ATOM 602 N N . LYS A 1 78 ? -5.856 5.823 -2.737 1.00 96.12 78 LYS A N 1
ATOM 603 C CA . LYS A 1 78 ? -6.213 6.973 -3.572 1.00 96.12 78 LYS A CA 1
ATOM 604 C C . LYS A 1 78 ? -5.184 8.093 -3.429 1.00 96.12 78 LYS A C 1
ATOM 606 O O . LYS A 1 78 ? -4.646 8.535 -4.444 1.00 96.12 78 LYS A O 1
ATOM 611 N N . GLU A 1 79 ? -4.831 8.470 -2.203 1.00 96.44 79 GLU A N 1
ATOM 612 C CA . GLU A 1 79 ? -3.798 9.482 -1.944 1.00 96.44 79 GLU A CA 1
ATOM 613 C C . GLU A 1 79 ? -2.445 9.081 -2.560 1.00 96.44 79 GLU A C 1
ATOM 615 O O . GLU A 1 79 ? -1.781 9.879 -3.229 1.00 96.44 79 GLU A O 1
ATOM 620 N N . ALA A 1 80 ? -2.055 7.810 -2.425 1.00 95.81 80 ALA A N 1
ATOM 621 C CA . ALA A 1 80 ? -0.825 7.307 -3.029 1.00 95.81 80 ALA A CA 1
ATOM 622 C C . ALA A 1 80 ? -0.843 7.385 -4.566 1.00 95.81 80 ALA A C 1
ATOM 624 O O . ALA A 1 80 ? 0.169 7.748 -5.174 1.00 95.81 80 ALA A O 1
ATOM 625 N N . THR A 1 81 ? -1.978 7.082 -5.206 1.00 95.81 81 THR A N 1
ATOM 626 C CA . THR A 1 81 ? -2.118 7.213 -6.668 1.00 95.81 81 THR A CA 1
ATOM 627 C C . THR A 1 81 ? -2.095 8.663 -7.140 1.00 95.81 81 THR A C 1
ATOM 629 O O . THR A 1 81 ? -1.519 8.943 -8.190 1.00 95.81 81 THR A O 1
ATOM 632 N N . GLU A 1 82 ? -2.640 9.597 -6.361 1.00 96.81 82 GLU A N 1
ATOM 633 C CA . GLU A 1 82 ? -2.583 11.031 -6.667 1.00 96.81 82 GLU A CA 1
ATOM 634 C C . GLU A 1 82 ? -1.144 11.562 -6.575 1.00 96.81 82 GLU A C 1
ATOM 636 O O . GLU A 1 82 ? -0.716 12.363 -7.406 1.00 96.81 82 GLU A O 1
ATOM 641 N N . LYS A 1 83 ? -0.356 11.058 -5.618 1.00 95.81 83 LYS A N 1
ATOM 642 C CA . LYS A 1 83 ? 1.042 11.464 -5.415 1.00 95.81 83 LYS A CA 1
ATOM 643 C C . LYS A 1 83 ? 2.028 10.838 -6.402 1.00 95.81 83 LYS A C 1
ATOM 645 O O . LYS A 1 83 ? 3.043 11.450 -6.739 1.00 95.81 83 LYS A O 1
ATOM 650 N N . HIS A 1 84 ? 1.802 9.589 -6.801 1.00 94.06 84 HIS A N 1
ATOM 651 C CA . HIS A 1 84 ? 2.791 8.799 -7.541 1.00 94.06 84 HIS A CA 1
ATOM 652 C C . HIS A 1 84 ? 2.354 8.359 -8.937 1.00 94.06 84 HIS A C 1
ATOM 654 O O . HIS A 1 84 ? 3.168 7.804 -9.678 1.00 94.06 84 HIS A O 1
ATOM 660 N N . GLY A 1 85 ? 1.105 8.624 -9.303 1.00 94.69 85 GLY A N 1
ATOM 661 C CA . GLY A 1 85 ? 0.495 8.132 -10.525 1.00 94.69 85 GLY A CA 1
ATOM 662 C C . GLY A 1 85 ? -0.205 6.790 -10.329 1.00 94.69 85 GLY A C 1
ATOM 663 O O . GLY A 1 85 ? -0.048 6.096 -9.323 1.00 94.69 85 GLY A O 1
ATOM 664 N N . ILE A 1 86 ? -1.001 6.430 -11.331 1.00 94.75 86 ILE A N 1
ATOM 665 C CA . ILE A 1 86 ? -1.855 5.245 -11.309 1.00 94.75 86 ILE A CA 1
ATOM 666 C C . ILE A 1 86 ? -1.046 4.033 -11.794 1.00 94.75 86 ILE A C 1
ATOM 668 O O . ILE A 1 86 ? -0.470 4.086 -12.886 1.00 94.75 86 ILE A O 1
ATOM 672 N N . PRO A 1 87 ? -0.993 2.929 -11.028 1.00 95.00 87 PRO A N 1
ATOM 673 C CA . PRO A 1 87 ? -0.354 1.712 -11.496 1.00 95.00 87 PRO A CA 1
ATOM 674 C C . PRO A 1 87 ? -1.169 1.035 -12.599 1.00 95.00 87 PRO A C 1
ATOM 676 O O . PRO A 1 87 ? -2.396 1.028 -12.574 1.00 95.00 87 PRO A O 1
ATOM 679 N N . LEU A 1 88 ? -0.484 0.358 -13.520 1.00 95.31 88 LEU A N 1
ATOM 680 C CA . LEU A 1 88 ? -1.138 -0.442 -14.561 1.00 95.31 88 LEU A CA 1
ATOM 681 C C . LEU A 1 88 ? -1.924 -1.621 -13.968 1.00 95.31 88 LEU A C 1
ATOM 683 O O . LEU A 1 88 ? -2.941 -2.036 -14.517 1.00 95.31 88 LEU A O 1
ATOM 687 N N . ARG A 1 89 ? -1.414 -2.207 -12.878 1.00 94.81 89 ARG A N 1
ATOM 688 C CA . ARG A 1 89 ? -2.016 -3.350 -12.184 1.00 94.81 89 ARG A CA 1
ATOM 689 C C . ARG A 1 89 ? -1.790 -3.238 -10.687 1.00 94.81 89 ARG A C 1
ATOM 691 O O . ARG A 1 89 ? -0.738 -2.778 -10.247 1.00 94.81 89 ARG A O 1
ATOM 698 N N . VAL A 1 90 ? -2.742 -3.755 -9.925 1.00 94.44 90 VAL A N 1
ATOM 699 C CA . VAL A 1 90 ? -2.650 -3.897 -8.473 1.00 94.44 90 VAL A CA 1
ATOM 700 C C . VAL A 1 90 ? -2.822 -5.368 -8.127 1.00 94.44 90 VAL A C 1
ATOM 702 O O . VAL A 1 90 ? -3.642 -6.059 -8.731 1.00 94.44 90 VAL A O 1
ATOM 705 N N . ARG A 1 91 ? -2.027 -5.854 -7.178 1.00 92.94 91 ARG A N 1
ATOM 706 C CA . ARG A 1 91 ? -2.163 -7.188 -6.603 1.00 92.94 91 ARG A CA 1
ATOM 707 C C . ARG A 1 91 ? -2.203 -7.075 -5.086 1.00 92.94 91 ARG A C 1
ATOM 709 O O . ARG A 1 91 ? -1.293 -6.488 -4.512 1.00 92.94 91 ARG A O 1
ATOM 716 N N . ALA A 1 92 ? -3.226 -7.671 -4.492 1.00 89.38 92 ALA A N 1
ATOM 717 C CA . ALA A 1 92 ? -3.339 -7.927 -3.064 1.00 89.38 92 ALA A CA 1
ATOM 718 C C . ALA A 1 92 ? -3.459 -9.442 -2.861 1.00 89.38 92 ALA A C 1
ATOM 720 O O . ALA A 1 92 ? -4.011 -10.123 -3.736 1.00 89.38 92 ALA A O 1
ATOM 721 N N . ASP A 1 93 ? -2.854 -9.961 -1.798 1.00 76.62 93 ASP A N 1
ATOM 722 C CA . ASP A 1 93 ? -2.936 -11.363 -1.381 1.00 76.62 93 ASP A CA 1
ATOM 723 C C . ASP A 1 93 ? -3.965 -11.602 -0.269 1.00 76.62 93 ASP A C 1
ATOM 725 O O . ASP A 1 93 ? -4.348 -10.638 0.431 1.00 76.62 93 ASP A O 1
#

Secondary structure (DSSP, 8-state):
--HHHHHHHHHHHHHTT---------SSTTS-EEEEEE-TTGGGT-EEEEEEETTT--EEEEEEESS--HHHHHHHHHHHHHHH---S-EEE-